Protein AF-Q4REE7-F1 (afdb_monomer)

Radius of gyration: 19.81 Å; Cα contacts (8 Å, |Δi|>4): 237; chains: 1; bounding box: 50×49×65 Å

Solvent-accessible surface area (backbone atoms only — not comparable to full-atom values): 9138 Å² total; per-residue (Å²): 137,84,87,79,82,81,83,80,82,79,77,78,75,74,74,82,71,79,65,54,83,71,78,71,69,65,50,67,45,72,33,59,91,53,79,33,95,52,52,47,31,35,22,48,42,72,20,31,43,52,92,94,43,38,41,49,48,68,60,32,50,50,47,40,51,75,72,53,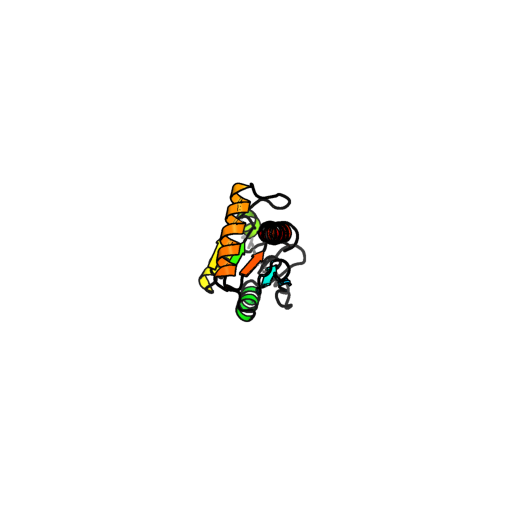51,37,35,39,37,37,31,54,40,72,68,52,29,48,69,30,65,33,70,57,50,71,57,55,39,46,77,71,67,33,47,76,46,80,61,54,46,64,88,97,56,78,65,55,70,69,58,45,50,52,53,45,50,56,50,48,53,39,45,78,68,74,40,42,35,33,35,25,24,66,75,33,55,64,64,35,41,51,54,54,50,49,45,50,56,62,48,66,71,113

Secondary structure (DSSP, 8-state):
----------------PPPP-S----EEEE-GGGT---EEEEEPPTT-EETTEE--HHHHHHHHHHTT--EEEE---HHHHHHTT-TTHHHHHHHTT-EEEE----TTS---HHHHHHHHHHHHHHHHTT--EEEE-SSSSSHHHHHHHHHHHHHTT-

Organism: Tetraodon nigroviridis (NCBI:txid99883)

Sequence (158 aa):
SAMRTSEFDSSSEEEVEEEQLTPLHVSWVPLSVVECSQFLGICGLPGCRYKDIRRSLDRDMEELQNQGVQEVFVFCTRAELHWYRVPSLLDAYRQRGFSVHHMPFPDGDVPELEQCSQILEELQASLENNRRTLIHCYGGLGRSGLIAACLISASLRR

Nearest PDB structures (foldseek):
  1fpz-assembly3_C  TM=9.913E-01  e=2.130E-20  Homo sapiens
  5z5a-assembly3_C  TM=9.300E-01  e=2.454E-07  Thermococcus kodakarensis KOD1
  6g85-assembly1_B  TM=7.821E-01  e=1.715E-06  Saccharomyces cerevisiae S288C
  6g85-assembly1_A  TM=7.921E-01  e=5.508E-06  Saccharomyces cerevisiae S288C
  6g84-assembly1_A-2  TM=7.901E-01  e=5.162E-06  Saccharomyces cerevisiae S288C

pLDDT: mean 90.01, std 15.81, range [39.34, 98.75]

Mean predicted aligned error: 7.2 Å

Foldseek 3Di:
DDDDDDPPPPPPPPPPPDADPDAWDWDWAQLVLLVARGTETFGADACFDDDPHGHHNVRNLVSCVVVVAAEEEEAEDCVVCVVRVNNCNQVVCVVSRHHYHYLYDDPPDADDPVSLVVLLVVVVVCRVVVGHYYYYYHGRPPHVVVSVVVNSVVSVVD

InterPro domains:
  IPR000387 Tyrosine-specific protein phosphatases domain [PS50056] (117-158)
  IPR008425 Cyclin-dependent kinase inhibitor 3 [PIRSF037322] (1-152)
  IPR016130 Protein-tyrosine phosphatase, active site [PS00383] (135-145)
  IPR022778 CDKN3 domain [PF05706] (2-152)
  IPR029021 Protein-tyrosine phosphatase-like [G3DSA:3.90.190.10] (21-157)
  IPR029021 Protein-tyrosine phosphatase-like [SSF52799] (23-152)
  IPR050561 Protein Tyrosine Phosphatase [PTHR23339] (23-152)

Structure (mmCIF, N/CA/C/O backbone):
data_AF-Q4REE7-F1
#
_entry.id   AF-Q4REE7-F1
#
loop_
_atom_site.group_PDB
_atom_site.id
_atom_site.type_symbol
_atom_site.label_atom_id
_atom_site.label_alt_id
_atom_site.label_comp_id
_atom_site.label_asym_id
_atom_site.label_entity_id
_atom_site.label_seq_id
_atom_site.pdbx_PDB_ins_code
_atom_site.Cartn_x
_atom_site.Cartn_y
_atom_site.Cartn_z
_atom_site.occupancy
_atom_site.B_iso_or_equiv
_atom_site.auth_seq_id
_atom_site.auth_comp_id
_atom_site.auth_asym_id
_atom_site.auth_atom_id
_atom_site.pdbx_PDB_model_num
ATOM 1 N N . SER A 1 1 ? 37.149 -31.059 -47.716 1.00 44.09 1 SER A N 1
ATOM 2 C CA . SER A 1 1 ? 36.416 -30.015 -46.981 1.00 44.09 1 SER A CA 1
ATOM 3 C C . SER A 1 1 ? 35.966 -30.564 -45.649 1.00 44.09 1 SER A C 1
ATOM 5 O O . SER A 1 1 ? 35.123 -31.447 -45.634 1.00 44.09 1 SER A O 1
ATOM 7 N N . ALA A 1 2 ? 36.585 -30.124 -44.555 1.00 39.34 2 ALA A N 1
ATOM 8 C CA . ALA A 1 2 ? 36.225 -30.558 -43.210 1.00 39.34 2 ALA A CA 1
ATOM 9 C C . ALA A 1 2 ? 35.162 -29.608 -42.640 1.00 39.34 2 ALA A C 1
ATOM 11 O O . ALA A 1 2 ? 35.417 -28.412 -42.506 1.00 39.34 2 ALA A O 1
ATOM 12 N N . MET A 1 3 ? 33.974 -30.140 -42.341 1.00 44.28 3 MET A N 1
ATOM 13 C CA . MET A 1 3 ? 32.959 -29.465 -41.530 1.00 44.28 3 MET A CA 1
ATOM 14 C C . MET A 1 3 ? 33.493 -29.347 -40.100 1.00 44.28 3 MET A C 1
ATOM 16 O O . MET A 1 3 ? 33.785 -30.355 -39.463 1.00 44.28 3 MET A O 1
ATOM 20 N N . ARG A 1 4 ? 33.626 -28.116 -39.600 1.00 43.53 4 ARG A N 1
ATOM 21 C CA . ARG A 1 4 ? 33.722 -27.834 -38.166 1.00 43.53 4 ARG A CA 1
ATOM 22 C C . ARG A 1 4 ? 32.333 -27.423 -37.701 1.00 43.53 4 ARG A C 1
ATOM 24 O O . ARG A 1 4 ? 31.907 -26.301 -37.947 1.00 43.53 4 ARG A O 1
ATOM 31 N N . THR A 1 5 ? 31.624 -28.350 -37.077 1.00 43.75 5 THR A N 1
ATOM 32 C CA . THR A 1 5 ? 30.458 -28.052 -36.249 1.00 43.75 5 THR A CA 1
ATOM 33 C C . THR A 1 5 ? 30.971 -27.422 -34.959 1.00 43.75 5 THR A C 1
ATOM 35 O O . THR A 1 5 ? 31.605 -28.090 -34.148 1.00 43.75 5 THR A O 1
ATOM 38 N N . SER A 1 6 ? 30.786 -26.112 -34.810 1.00 43.94 6 SER A N 1
ATOM 39 C CA . SER A 1 6 ? 30.980 -25.420 -33.538 1.00 43.94 6 SER A CA 1
ATOM 40 C C . SER A 1 6 ? 29.773 -25.717 -32.653 1.00 43.94 6 SER A C 1
ATOM 42 O O . SER A 1 6 ? 28.692 -25.175 -32.883 1.00 43.94 6 SER A O 1
ATOM 44 N N . GLU A 1 7 ? 29.948 -26.608 -31.684 1.00 45.84 7 GLU A N 1
ATOM 45 C CA . GLU A 1 7 ? 28.987 -26.811 -30.605 1.00 45.84 7 GLU A CA 1
ATOM 46 C C . GLU A 1 7 ? 29.006 -25.566 -29.711 1.00 45.84 7 GLU A C 1
ATOM 48 O O . GLU A 1 7 ? 30.002 -25.242 -29.066 1.00 45.84 7 GLU A O 1
ATOM 53 N N . PHE A 1 8 ? 27.914 -24.810 -29.775 1.00 46.88 8 PHE A N 1
ATOM 54 C CA . PHE A 1 8 ? 27.617 -23.688 -28.900 1.00 46.88 8 PHE A CA 1
ATOM 55 C C . PHE A 1 8 ? 26.963 -24.264 -27.643 1.00 46.88 8 PHE A C 1
ATOM 57 O O . PHE A 1 8 ? 25.755 -24.495 -27.618 1.00 46.88 8 PHE A O 1
ATOM 64 N N . ASP A 1 9 ? 27.778 -24.564 -26.635 1.00 43.88 9 ASP A N 1
ATOM 65 C CA . ASP A 1 9 ? 27.303 -24.961 -25.312 1.00 43.88 9 ASP A CA 1
ATOM 66 C C . ASP A 1 9 ? 26.913 -23.701 -24.532 1.00 43.88 9 ASP A C 1
ATOM 68 O O . ASP A 1 9 ? 27.732 -23.044 -23.893 1.00 43.88 9 ASP A O 1
ATOM 72 N N . SER A 1 10 ? 25.650 -23.305 -24.677 1.00 50.09 10 SER A N 1
ATOM 73 C CA . SER A 1 10 ? 25.034 -22.261 -23.863 1.00 50.09 10 SER A CA 1
ATOM 74 C C . SER A 1 10 ? 24.415 -22.894 -22.625 1.00 50.09 10 SER A C 1
ATOM 76 O O . SER A 1 10 ? 23.195 -22.883 -22.459 1.00 50.09 10 SER A O 1
ATOM 78 N N . SER A 1 11 ? 25.261 -23.441 -21.756 1.00 52.06 11 SER A N 1
ATOM 79 C CA . SER A 1 11 ? 24.898 -23.717 -20.372 1.00 52.06 11 SER A CA 1
ATOM 80 C C . SER A 1 11 ? 24.678 -22.376 -19.672 1.00 52.06 11 SER A C 1
ATOM 82 O O . SER A 1 11 ? 25.616 -21.741 -19.193 1.00 52.06 11 SER A O 1
ATOM 84 N N . SER A 1 12 ? 23.433 -21.897 -19.672 1.00 53.50 12 SER A N 1
ATOM 85 C CA . SER A 1 12 ? 22.992 -20.859 -18.748 1.00 53.50 12 SER A CA 1
ATOM 86 C C . SER A 1 12 ? 23.018 -21.465 -17.350 1.00 53.50 12 SER A C 1
ATOM 88 O O . SER A 1 12 ? 22.037 -22.059 -16.902 1.00 53.50 12 SER A O 1
ATOM 90 N N . GLU A 1 13 ? 24.170 -21.371 -16.696 1.00 51.88 13 GLU A N 1
ATOM 91 C CA . GLU A 1 13 ? 24.271 -21.539 -15.257 1.00 51.88 13 GLU A CA 1
ATOM 92 C C . GLU A 1 13 ? 23.376 -20.455 -14.648 1.00 51.88 13 GLU A C 1
ATOM 94 O O . GLU A 1 13 ? 23.725 -19.275 -14.612 1.00 51.88 13 GLU A O 1
ATOM 99 N N . GLU A 1 14 ? 22.157 -20.830 -14.258 1.00 52.41 14 GLU A N 1
ATOM 100 C CA . GLU A 1 14 ? 21.396 -20.045 -13.299 1.00 52.41 14 GLU A CA 1
ATOM 101 C C . GLU A 1 14 ? 22.234 -20.061 -12.022 1.00 52.41 14 GLU A C 1
ATOM 103 O O . GLU A 1 14 ? 22.201 -21.025 -11.257 1.00 52.41 14 GLU A O 1
ATOM 108 N N . GLU A 1 15 ? 23.071 -19.036 -11.841 1.00 48.94 15 GLU A N 1
ATOM 109 C CA . GLU A 1 15 ? 23.705 -18.770 -10.559 1.00 48.94 15 GLU A CA 1
ATOM 110 C C . GLU A 1 15 ? 22.581 -18.782 -9.524 1.00 48.94 15 GLU A C 1
ATOM 112 O O . GLU A 1 15 ? 21.680 -17.938 -9.546 1.00 48.94 15 GLU A O 1
ATOM 117 N N . VAL A 1 16 ? 22.587 -19.797 -8.659 1.00 56.09 16 VAL A N 1
ATOM 118 C CA . VAL A 1 16 ? 21.666 -19.897 -7.531 1.00 56.09 16 VAL A CA 1
ATOM 119 C C . VAL A 1 16 ? 22.103 -18.817 -6.546 1.00 56.09 16 VAL A C 1
ATOM 121 O O . VAL A 1 16 ? 22.836 -19.076 -5.596 1.00 56.09 16 VAL A O 1
ATOM 124 N N . GLU A 1 17 ? 21.737 -17.571 -6.839 1.00 60.94 17 GLU A N 1
ATOM 125 C CA . GLU A 1 17 ? 21.990 -16.430 -5.972 1.00 60.94 17 GLU A CA 1
ATOM 126 C C . GLU A 1 17 ? 21.285 -16.701 -4.635 1.00 60.94 17 GLU A C 1
ATOM 128 O O . GLU A 1 17 ? 20.071 -16.929 -4.597 1.00 60.94 17 GLU A O 1
ATOM 133 N N . GLU A 1 18 ? 22.046 -16.708 -3.537 1.00 71.25 18 GLU A N 1
ATOM 134 C CA . GLU A 1 18 ? 21.527 -17.031 -2.206 1.00 71.25 18 GLU A CA 1
ATOM 135 C C . GLU A 1 18 ? 20.375 -16.091 -1.819 1.00 71.25 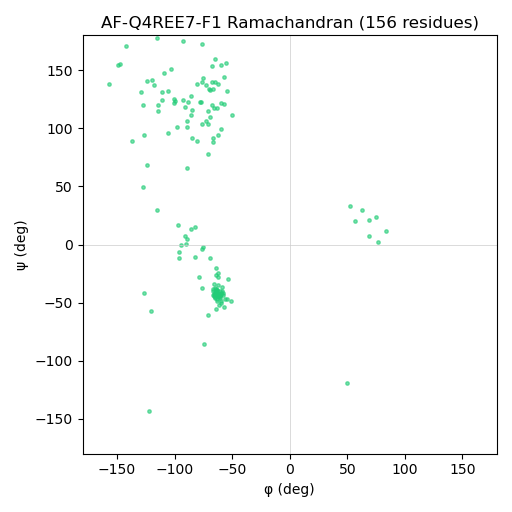18 GLU A C 1
ATOM 137 O O . GLU A 1 18 ? 20.520 -14.867 -1.750 1.00 71.25 18 GLU A O 1
ATOM 142 N N . GLU A 1 19 ? 19.200 -16.668 -1.559 1.00 78.00 19 GLU A N 1
ATOM 143 C CA . GLU A 1 19 ? 18.037 -15.906 -1.119 1.00 78.00 19 GLU A CA 1
ATOM 144 C C . GLU A 1 19 ? 18.198 -15.438 0.327 1.00 78.00 19 GLU A C 1
ATOM 146 O O . GLU A 1 19 ? 18.558 -16.198 1.230 1.00 78.00 19 GLU A O 1
ATOM 151 N N . GLN A 1 20 ? 17.815 -14.191 0.579 1.00 83.31 20 GLN A N 1
ATOM 152 C CA . GLN A 1 20 ? 17.746 -13.647 1.920 1.00 83.31 20 GLN A CA 1
ATOM 153 C C . GLN A 1 20 ? 16.657 -14.375 2.724 1.00 83.31 20 GLN A C 1
ATOM 155 O O . GLN A 1 20 ? 15.468 -14.314 2.411 1.00 83.31 20 GLN A O 1
ATOM 160 N N . LEU A 1 21 ? 17.073 -15.044 3.802 1.00 83.94 21 LEU A N 1
ATOM 161 C CA . LEU A 1 21 ? 16.186 -15.838 4.662 1.00 83.94 21 LEU A CA 1
ATOM 162 C C . LEU A 1 21 ? 15.425 -14.999 5.701 1.00 83.94 21 LEU A C 1
ATOM 164 O O . LEU A 1 21 ? 14.531 -15.510 6.370 1.00 83.94 21 LEU A O 1
ATOM 168 N N . THR A 1 22 ? 15.789 -13.728 5.881 1.00 89.12 22 THR A N 1
ATOM 169 C CA . THR A 1 22 ? 15.165 -12.878 6.903 1.00 89.12 22 THR A CA 1
ATOM 170 C C . THR A 1 22 ? 13.708 -12.555 6.535 1.00 89.12 22 THR A C 1
ATOM 172 O O . THR A 1 22 ? 13.478 -12.091 5.407 1.00 89.12 22 THR A O 1
ATOM 175 N N . PRO A 1 23 ? 12.751 -12.692 7.473 1.00 91.88 23 PRO A N 1
ATOM 176 C CA . PRO A 1 23 ? 11.346 -12.354 7.243 1.00 91.88 23 PRO A CA 1
ATOM 177 C C . PRO A 1 23 ? 11.136 -10.917 6.758 1.00 91.88 23 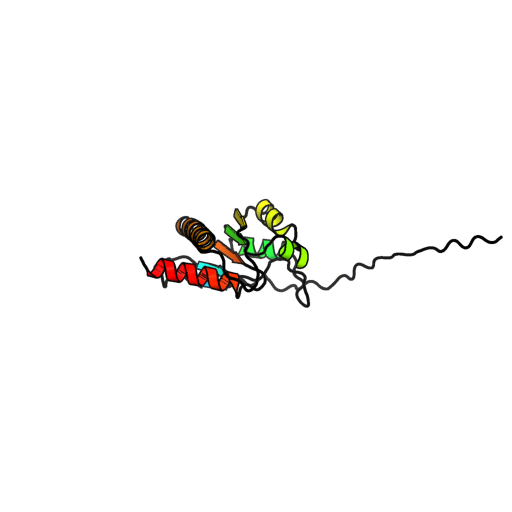PRO A C 1
ATOM 179 O O . PRO A 1 23 ? 11.977 -10.037 6.976 1.00 91.88 23 PRO A O 1
ATOM 182 N N . LEU A 1 24 ? 10.013 -10.672 6.082 1.00 94.75 24 LEU A N 1
ATOM 183 C CA . LEU A 1 24 ? 9.646 -9.331 5.640 1.00 94.75 24 LEU A CA 1
ATOM 184 C C . LEU A 1 24 ? 9.255 -8.486 6.852 1.00 94.75 24 LEU A C 1
ATOM 186 O O . LEU A 1 24 ? 8.248 -8.736 7.511 1.00 94.75 24 LEU A O 1
ATOM 190 N N . HIS A 1 25 ? 10.043 -7.451 7.128 1.00 95.94 25 HIS A N 1
ATOM 191 C CA . HIS A 1 25 ? 9.725 -6.522 8.200 1.00 95.94 25 HIS A CA 1
ATOM 192 C C . HIS A 1 25 ? 8.627 -5.543 7.763 1.00 95.94 25 HIS A C 1
ATOM 194 O O . HIS A 1 25 ? 8.800 -4.790 6.799 1.00 95.94 25 HIS A O 1
ATOM 200 N N . VAL A 1 26 ? 7.530 -5.512 8.521 1.00 98.25 26 VAL A N 1
ATOM 201 C CA . VAL A 1 26 ? 6.451 -4.529 8.378 1.00 98.25 26 VAL A CA 1
ATOM 202 C C . VAL A 1 26 ? 6.464 -3.604 9.589 1.00 98.25 26 VAL A C 1
ATOM 204 O O . VAL A 1 26 ? 6.351 -4.043 10.732 1.00 98.25 26 VAL A O 1
ATOM 207 N N . SER A 1 27 ? 6.568 -2.305 9.334 1.00 98.25 27 SER A N 1
ATOM 208 C CA . SER A 1 27 ? 6.436 -1.270 10.354 1.00 98.25 27 SER A CA 1
ATOM 209 C C . SER A 1 27 ? 4.960 -0.928 10.538 1.00 98.25 27 SER A C 1
ATOM 211 O O . SER A 1 27 ? 4.342 -0.348 9.647 1.00 98.25 27 SER A O 1
ATOM 213 N N . TRP A 1 28 ? 4.391 -1.283 11.688 1.00 98.00 28 TRP A N 1
ATOM 214 C CA . TRP A 1 28 ? 2.996 -0.996 12.028 1.00 98.00 28 TRP A CA 1
ATOM 215 C C . TRP A 1 28 ? 2.881 0.361 12.726 1.00 98.00 28 TRP A C 1
ATOM 217 O O . TRP A 1 28 ? 3.251 0.503 13.890 1.00 98.00 28 TRP A O 1
ATOM 227 N N . VAL A 1 29 ? 2.372 1.363 12.011 1.00 96.81 29 VAL A N 1
ATOM 228 C CA . VAL A 1 29 ? 2.194 2.728 12.518 1.00 96.81 29 VAL A CA 1
ATOM 229 C C . VAL A 1 29 ? 0.861 2.819 13.270 1.00 96.81 29 VAL A C 1
ATOM 231 O O . VAL A 1 29 ? -0.182 2.646 12.635 1.00 96.81 29 VAL A O 1
ATOM 234 N N . PRO A 1 30 ? 0.851 3.081 14.593 1.00 96.31 30 PRO A N 1
ATOM 235 C CA . PRO A 1 30 ? -0.390 3.280 15.335 1.00 96.31 30 PRO A CA 1
ATOM 236 C C . PRO A 1 30 ? -1.087 4.561 14.877 1.00 96.31 30 PRO A C 1
ATOM 238 O O . PRO A 1 30 ? -0.465 5.621 14.803 1.00 96.31 30 PRO A O 1
ATOM 241 N N . LEU A 1 31 ? -2.393 4.483 14.632 1.00 94.94 31 LEU A N 1
ATOM 242 C CA . LEU A 1 31 ? -3.212 5.631 14.236 1.00 94.94 31 LEU A CA 1
ATOM 243 C C . LEU A 1 31 ? -3.949 6.270 15.427 1.00 94.94 31 LEU A C 1
ATOM 245 O O . LEU A 1 31 ? -4.866 7.067 15.248 1.00 94.94 31 LEU A O 1
ATOM 249 N N . SER A 1 32 ? -3.520 5.978 16.658 1.00 92.06 32 SER A N 1
ATOM 250 C CA . SER A 1 32 ? -4.139 6.511 17.879 1.00 92.06 32 SER A CA 1
ATOM 251 C C . SER A 1 32 ? -4.053 8.036 17.991 1.00 92.06 32 SER A C 1
ATOM 253 O O . SER A 1 32 ? -4.902 8.646 18.631 1.00 92.06 32 SER A O 1
ATOM 255 N N . VAL A 1 33 ? -3.068 8.660 17.334 1.00 89.88 33 VAL A N 1
ATOM 256 C CA . VAL A 1 33 ? -2.931 10.126 17.244 1.00 89.88 33 VAL A CA 1
ATOM 257 C C . VAL A 1 33 ? -4.095 10.791 16.498 1.00 89.88 33 VAL A C 1
ATOM 259 O O . VAL A 1 33 ? -4.330 11.980 16.678 1.00 89.88 33 VAL A O 1
ATOM 262 N N . VAL A 1 34 ? -4.832 10.026 15.689 1.00 89.69 34 VAL A N 1
ATOM 263 C CA . VAL A 1 34 ? -6.035 10.461 14.962 1.00 89.69 34 VAL A CA 1
ATOM 264 C C . VAL A 1 34 ? -7.280 9.713 15.438 1.00 89.69 34 VAL A C 1
ATOM 266 O O . VAL A 1 34 ? -8.187 9.448 14.658 1.00 89.69 34 VAL A O 1
ATOM 269 N N . GLU A 1 35 ? -7.290 9.308 16.712 1.00 88.94 35 GLU A N 1
ATOM 270 C CA . GLU A 1 35 ? -8.409 8.613 17.369 1.00 88.94 35 GLU A CA 1
ATOM 271 C C . GLU A 1 35 ? -8.846 7.306 16.675 1.00 88.94 35 GLU A C 1
ATOM 273 O O . GLU A 1 35 ? -9.930 6.778 16.920 1.00 88.94 35 GLU A O 1
ATOM 278 N N . CYS A 1 36 ? -7.973 6.722 15.850 1.00 88.62 36 CYS A N 1
ATOM 279 C CA . CYS A 1 36 ? -8.196 5.437 15.206 1.00 88.62 36 CYS A CA 1
ATOM 280 C C . CYS A 1 36 ? -7.440 4.338 15.966 1.00 88.62 36 CYS A C 1
ATOM 282 O O . CYS A 1 36 ? -6.228 4.411 16.169 1.00 88.62 36 CYS A O 1
ATOM 284 N N . SER A 1 37 ? -8.144 3.284 16.381 1.00 92.12 37 SER A N 1
ATOM 285 C CA . SER A 1 37 ? -7.574 2.157 17.140 1.00 92.12 37 SER A CA 1
ATOM 286 C C . SER A 1 37 ? -6.739 1.189 16.291 1.00 92.12 37 SER A C 1
ATOM 288 O O . SER A 1 37 ? -6.176 0.228 16.817 1.00 92.12 37 SER A O 1
ATOM 290 N N . GLN A 1 38 ? -6.654 1.429 14.983 1.00 95.25 38 GLN A N 1
ATOM 291 C CA . GLN A 1 38 ? -5.952 0.570 14.041 1.00 95.25 38 GLN A CA 1
ATOM 292 C C . GLN A 1 38 ? -4.506 0.986 13.801 1.00 95.25 38 GLN A C 1
ATOM 294 O O . GLN A 1 38 ? -4.010 2.006 14.283 1.00 95.25 38 GLN A O 1
ATOM 299 N N . PHE A 1 39 ? -3.834 0.148 13.019 1.00 97.44 39 PHE A N 1
ATOM 300 C CA . PHE A 1 39 ? -2.460 0.324 12.599 1.00 97.44 39 PHE A CA 1
ATOM 301 C C . PHE A 1 39 ? -2.392 0.294 11.077 1.00 97.44 39 PHE A C 1
ATOM 303 O O . PHE A 1 39 ? -3.047 -0.534 10.441 1.00 97.44 39 PHE A O 1
ATOM 310 N N . LEU A 1 40 ? -1.551 1.153 10.511 1.00 98.25 40 LEU A N 1
ATOM 311 C CA . LEU A 1 40 ? -1.200 1.121 9.097 1.00 98.25 40 LEU A CA 1
ATOM 312 C C . LEU A 1 40 ? 0.158 0.440 8.928 1.00 98.25 40 LEU A C 1
ATOM 314 O O . LEU A 1 40 ? 1.148 0.881 9.511 1.00 98.25 40 LEU A O 1
ATOM 318 N N . GLY A 1 41 ? 0.216 -0.635 8.148 1.00 98.50 41 GLY A N 1
ATOM 319 C CA . GLY A 1 41 ? 1.469 -1.317 7.844 1.00 98.50 41 GLY A CA 1
ATOM 320 C C . GLY A 1 41 ? 2.240 -0.606 6.734 1.00 98.50 41 GLY A C 1
ATOM 321 O O . GLY A 1 41 ? 1.654 -0.227 5.722 1.00 98.50 41 GLY A O 1
ATOM 322 N N . ILE A 1 42 ? 3.558 -0.484 6.883 1.00 98.62 42 ILE A N 1
ATOM 323 C CA . ILE A 1 42 ? 4.471 -0.004 5.838 1.00 98.62 42 ILE A CA 1
ATOM 324 C C . ILE A 1 42 ? 5.626 -0.994 5.683 1.00 98.62 42 ILE A C 1
ATOM 326 O O . ILE A 1 42 ? 6.258 -1.368 6.672 1.00 98.62 42 ILE A O 1
ATOM 330 N N . CYS A 1 43 ? 5.939 -1.394 4.452 1.00 98.19 43 CYS A N 1
ATOM 331 C CA . CYS A 1 43 ? 7.101 -2.238 4.165 1.00 98.19 43 CYS A CA 1
ATOM 332 C C . CYS A 1 43 ? 7.806 -1.849 2.856 1.00 98.19 43 CYS A C 1
ATOM 334 O O . CYS A 1 43 ? 7.318 -1.024 2.077 1.00 98.19 43 CYS A O 1
ATOM 336 N N . GLY A 1 44 ? 8.980 -2.446 2.629 1.00 97.25 44 GLY A N 1
ATOM 337 C CA . GLY A 1 44 ? 9.638 -2.451 1.319 1.00 97.25 44 GLY A CA 1
ATOM 338 C C . GLY A 1 44 ? 8.978 -3.440 0.353 1.00 97.25 44 GLY A C 1
ATOM 339 O O . GLY A 1 44 ? 8.105 -4.208 0.749 1.00 97.25 44 GLY A O 1
ATOM 340 N N . LEU A 1 45 ? 9.400 -3.424 -0.911 1.00 97.88 45 LEU A N 1
ATOM 341 C CA . LEU A 1 45 ? 8.819 -4.228 -1.987 1.00 97.88 45 LEU A CA 1
ATOM 342 C C . LEU A 1 45 ? 8.974 -5.744 -1.751 1.00 97.88 45 LEU A C 1
ATOM 344 O O . LEU A 1 45 ? 10.107 -6.242 -1.769 1.00 97.88 45 LEU A O 1
ATOM 348 N N . PRO A 1 46 ? 7.865 -6.495 -1.608 1.00 97.81 46 PRO A N 1
ATOM 349 C CA . PRO A 1 46 ? 7.917 -7.946 -1.444 1.00 97.81 46 PRO A CA 1
ATOM 350 C C . PRO A 1 46 ? 8.469 -8.662 -2.675 1.00 97.81 46 PRO A C 1
ATOM 352 O O . PRO A 1 46 ? 8.174 -8.287 -3.811 1.00 97.81 46 PRO A O 1
ATOM 355 N N . GLY A 1 47 ? 9.290 -9.687 -2.447 1.00 96.50 47 GLY A N 1
ATOM 356 C CA . GLY A 1 47 ? 9.939 -10.483 -3.490 1.00 96.50 47 GLY A CA 1
ATOM 357 C C . GLY A 1 47 ? 11.009 -9.745 -4.298 1.00 96.50 47 GLY A C 1
ATOM 358 O O . GLY A 1 47 ? 11.489 -10.286 -5.291 1.00 96.50 47 GLY A O 1
ATOM 359 N N . CYS A 1 48 ? 11.376 -8.518 -3.910 1.00 95.81 48 CYS A N 1
ATOM 360 C CA . CYS A 1 48 ? 12.333 -7.696 -4.645 1.00 95.81 48 CYS A CA 1
ATOM 361 C C . CYS A 1 48 ? 13.664 -8.428 -4.883 1.00 95.81 48 CYS A C 1
ATOM 363 O O . CYS A 1 48 ? 14.271 -8.966 -3.949 1.00 95.81 48 CYS A O 1
ATOM 365 N N . ARG A 1 49 ? 14.146 -8.387 -6.132 1.00 93.69 49 ARG A N 1
ATOM 366 C CA . ARG A 1 49 ? 15.498 -8.821 -6.508 1.00 93.69 49 ARG A CA 1
ATOM 367 C C . ARG A 1 49 ? 16.211 -7.705 -7.263 1.00 93.69 49 ARG A C 1
ATOM 369 O O . ARG A 1 49 ? 16.043 -7.553 -8.472 1.00 93.69 49 ARG A O 1
ATOM 376 N N . TYR A 1 50 ? 16.980 -6.896 -6.538 1.00 91.75 50 TYR A N 1
ATOM 377 C CA . TYR A 1 50 ? 17.720 -5.763 -7.095 1.00 91.75 50 TYR A CA 1
ATOM 378 C C . TYR A 1 50 ? 18.915 -5.375 -6.215 1.00 91.75 50 TYR A C 1
ATOM 380 O O . TYR A 1 50 ? 18.791 -5.324 -4.993 1.00 91.75 50 TYR A O 1
ATOM 388 N N . LYS A 1 51 ? 20.070 -5.069 -6.830 1.00 89.88 51 LYS A N 1
ATOM 389 C CA . LYS A 1 51 ? 21.354 -4.816 -6.134 1.00 89.88 51 LYS A CA 1
ATOM 390 C C . LYS A 1 51 ? 21.668 -5.927 -5.123 1.00 89.88 51 LYS A C 1
ATOM 392 O O . LYS A 1 51 ? 21.724 -7.076 -5.543 1.00 89.88 51 LYS A O 1
ATOM 397 N N . ASP A 1 52 ? 21.791 -5.610 -3.838 1.00 88.94 52 ASP A N 1
ATOM 398 C CA . ASP A 1 52 ? 22.103 -6.563 -2.762 1.00 88.94 52 ASP A CA 1
ATOM 399 C C . ASP A 1 52 ? 20.846 -7.185 -2.124 1.00 88.94 52 ASP A C 1
ATOM 401 O O . ASP A 1 52 ? 20.940 -7.976 -1.191 1.00 88.94 52 ASP A O 1
ATOM 405 N N . ILE A 1 53 ? 19.648 -6.827 -2.603 1.00 90.06 53 ILE A N 1
ATOM 406 C CA . ILE A 1 53 ? 18.380 -7.367 -2.105 1.00 90.06 53 ILE A CA 1
ATOM 407 C C . ILE A 1 53 ? 17.991 -8.572 -2.961 1.00 90.06 53 ILE A C 1
ATOM 409 O O . ILE A 1 53 ? 17.870 -8.460 -4.187 1.00 90.06 53 ILE A O 1
ATOM 413 N N . ARG A 1 54 ? 17.768 -9.719 -2.313 1.00 93.00 54 ARG A N 1
ATOM 414 C CA . ARG A 1 54 ? 17.290 -10.962 -2.936 1.00 93.00 54 ARG A CA 1
ATOM 415 C C . ARG A 1 54 ? 16.232 -11.621 -2.065 1.00 93.00 54 ARG A C 1
ATOM 417 O O . ARG A 1 54 ? 16.553 -12.431 -1.205 1.00 93.00 54 ARG A O 1
ATOM 424 N N . ARG A 1 55 ? 14.963 -11.260 -2.261 1.00 94.62 55 ARG A N 1
ATOM 425 C CA . ARG A 1 55 ? 13.843 -11.818 -1.491 1.00 94.62 55 ARG A CA 1
ATOM 426 C C . ARG A 1 55 ? 13.065 -12.857 -2.291 1.00 94.62 55 ARG A C 1
ATOM 428 O O . ARG A 1 55 ? 12.961 -12.776 -3.515 1.00 94.62 55 ARG A O 1
ATOM 435 N N . SER A 1 56 ? 12.475 -13.810 -1.577 1.00 95.06 56 SER A N 1
ATOM 436 C CA . SER A 1 56 ? 11.504 -14.741 -2.145 1.00 95.06 56 SER A CA 1
ATOM 437 C C . SER A 1 56 ? 10.108 -14.140 -2.045 1.00 95.06 56 SER A C 1
ATOM 439 O O . SER A 1 56 ? 9.648 -13.807 -0.953 1.00 95.06 56 SER A O 1
ATOM 441 N N . LEU A 1 57 ? 9.432 -14.011 -3.189 1.00 95.31 57 LEU A N 1
ATOM 442 C CA . LEU A 1 57 ? 8.062 -13.507 -3.238 1.00 95.31 57 LEU A CA 1
ATOM 443 C C . LEU A 1 57 ? 7.120 -14.385 -2.413 1.00 95.31 57 LEU A C 1
ATOM 445 O O . LEU A 1 57 ? 6.284 -13.865 -1.685 1.00 95.31 57 LEU A O 1
ATOM 449 N N . ASP A 1 58 ? 7.277 -15.705 -2.495 1.00 95.50 58 ASP A N 1
ATOM 450 C CA . ASP A 1 58 ? 6.391 -16.641 -1.809 1.00 95.50 58 ASP A CA 1
ATOM 451 C C . ASP A 1 58 ? 6.530 -16.546 -0.289 1.00 95.50 58 ASP A C 1
ATOM 453 O O . ASP A 1 58 ? 5.521 -16.443 0.405 1.00 95.50 58 ASP A O 1
ATOM 457 N N . ARG A 1 59 ? 7.763 -16.465 0.225 1.00 95.94 59 ARG A N 1
ATOM 458 C CA . ARG A 1 59 ? 8.008 -16.304 1.667 1.00 95.94 59 ARG A CA 1
ATOM 459 C C . ARG A 1 59 ? 7.528 -14.963 2.197 1.00 95.94 59 ARG A C 1
ATOM 461 O O . ARG A 1 59 ? 6.970 -14.896 3.286 1.00 95.94 59 ARG A O 1
ATOM 468 N N . ASP A 1 60 ? 7.739 -13.894 1.432 1.00 97.50 60 ASP A N 1
ATOM 469 C CA . ASP A 1 60 ? 7.245 -12.576 1.820 1.00 97.50 60 ASP A CA 1
ATOM 470 C C . ASP A 1 60 ? 5.716 -12.564 1.880 1.00 97.50 60 ASP A C 1
ATOM 472 O O . ASP A 1 60 ? 5.139 -11.991 2.797 1.00 97.50 60 ASP A O 1
ATOM 476 N N . MET A 1 61 ? 5.049 -13.237 0.943 1.00 97.44 61 MET A N 1
ATOM 477 C CA . MET A 1 61 ? 3.595 -13.363 0.949 1.00 97.44 61 MET A CA 1
ATOM 478 C C . MET A 1 61 ? 3.084 -14.176 2.139 1.00 97.44 61 MET A C 1
ATOM 480 O O . MET A 1 61 ? 2.119 -13.759 2.776 1.00 97.44 61 MET A O 1
ATOM 484 N N . GLU A 1 62 ? 3.729 -15.303 2.452 1.00 97.00 62 GLU A N 1
ATOM 485 C CA . GLU A 1 62 ? 3.423 -16.101 3.645 1.00 97.00 62 GLU A CA 1
ATOM 486 C C . GLU A 1 62 ? 3.569 -15.264 4.919 1.00 97.00 62 GLU A C 1
ATOM 488 O O . GLU A 1 62 ? 2.694 -15.288 5.781 1.00 97.00 62 GLU A O 1
ATOM 493 N N . GLU A 1 63 ? 4.625 -14.458 5.017 1.00 97.69 63 GLU A N 1
ATOM 494 C CA . GLU A 1 63 ? 4.836 -13.562 6.152 1.00 97.69 63 GLU A CA 1
ATOM 495 C C . GLU A 1 63 ? 3.717 -12.514 6.272 1.00 97.69 63 GLU A C 1
ATOM 497 O O . GLU A 1 63 ? 3.180 -12.295 7.359 1.00 97.69 63 GLU A O 1
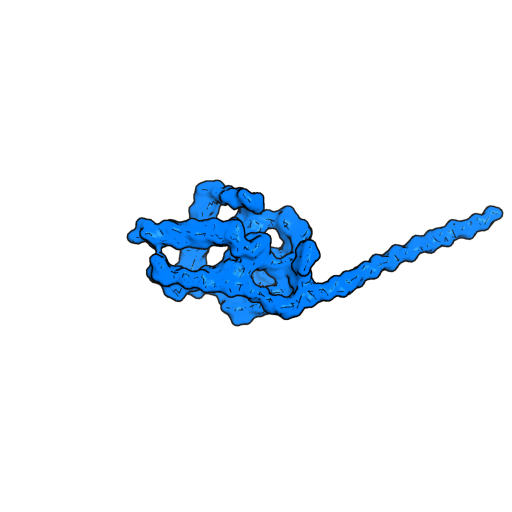ATOM 502 N N . LEU A 1 64 ? 3.287 -11.910 5.159 1.00 98.31 64 LEU A N 1
ATOM 503 C CA . LEU A 1 64 ? 2.157 -10.976 5.164 1.00 98.31 64 LEU A CA 1
ATOM 504 C C . LEU A 1 64 ? 0.841 -11.654 5.583 1.00 98.31 64 LEU A C 1
ATOM 506 O O . LEU A 1 64 ? 0.066 -11.065 6.342 1.00 98.31 64 LEU A O 1
ATOM 510 N N . GLN A 1 65 ? 0.600 -12.894 5.143 1.00 97.94 65 GLN A N 1
ATOM 511 C CA . GLN A 1 65 ? -0.558 -13.687 5.572 1.00 97.94 65 GLN A CA 1
ATOM 512 C C . GLN A 1 65 ? -0.489 -14.021 7.068 1.00 97.94 65 GLN A C 1
ATOM 514 O O . GLN A 1 65 ? -1.487 -13.862 7.771 1.00 97.94 65 GLN A O 1
ATOM 519 N N . ASN A 1 66 ? 0.684 -14.406 7.580 1.00 97.69 66 ASN A N 1
ATOM 520 C CA . ASN A 1 66 ? 0.908 -14.695 9.001 1.00 97.69 66 ASN A CA 1
ATOM 521 C C . ASN A 1 66 ? 0.680 -13.463 9.884 1.00 97.69 66 ASN A C 1
ATOM 523 O O . ASN A 1 66 ? 0.157 -13.573 10.993 1.00 97.69 66 ASN A O 1
ATOM 527 N N . GLN A 1 67 ? 1.013 -12.272 9.380 1.00 97.75 67 GLN A N 1
ATOM 528 C CA . GLN A 1 67 ? 0.700 -11.005 10.043 1.00 97.75 67 GLN A CA 1
ATOM 529 C C . GLN A 1 67 ? -0.775 -10.588 9.898 1.00 97.75 67 GLN A C 1
ATOM 531 O O . GLN A 1 67 ? -1.188 -9.583 10.482 1.00 97.75 67 GLN A O 1
ATOM 536 N N . GLY A 1 68 ? -1.583 -11.347 9.152 1.00 97.81 68 GLY A N 1
ATOM 537 C CA . GLY A 1 68 ? -3.014 -11.122 8.966 1.00 97.81 68 GLY A CA 1
ATOM 538 C C . GLY A 1 68 ? -3.344 -9.959 8.035 1.00 97.81 68 GLY A C 1
ATOM 539 O O . GLY A 1 68 ? -4.419 -9.374 8.175 1.00 97.81 68 GLY A O 1
ATOM 540 N N . VAL A 1 69 ? -2.428 -9.580 7.137 1.00 98.62 69 VAL A N 1
ATOM 541 C CA . VAL A 1 69 ? -2.662 -8.536 6.128 1.00 98.62 69 VAL A CA 1
ATOM 542 C C . VAL A 1 69 ? -3.796 -8.962 5.199 1.00 98.62 69 VAL A C 1
ATOM 544 O O . VAL A 1 69 ? -3.886 -10.117 4.795 1.00 98.62 69 VAL A O 1
ATOM 547 N N . GLN A 1 70 ? -4.672 -8.016 4.870 1.00 98.50 70 GLN A N 1
ATOM 548 C CA . GLN A 1 70 ? -5.861 -8.253 4.050 1.00 98.50 70 GLN A CA 1
ATOM 549 C C . GLN A 1 70 ? -5.935 -7.300 2.857 1.00 98.50 70 GLN A C 1
ATOM 551 O O . GLN A 1 70 ? -6.261 -7.732 1.755 1.00 98.50 70 GLN A O 1
ATOM 556 N N . GLU A 1 71 ? -5.604 -6.027 3.071 1.00 98.56 71 GLU A N 1
ATOM 557 C CA . GLU A 1 71 ? -5.610 -4.987 2.039 1.00 98.56 71 GLU A CA 1
ATOM 558 C C . GLU A 1 71 ? -4.169 -4.567 1.751 1.00 98.56 71 GLU A C 1
ATOM 560 O O . GLU A 1 71 ? -3.406 -4.298 2.684 1.00 98.56 71 GLU A O 1
ATOM 565 N N . VAL A 1 72 ? -3.793 -4.504 0.474 1.00 98.75 72 VAL A N 1
ATOM 566 C CA . VAL A 1 72 ? -2.452 -4.097 0.047 1.00 98.75 72 VAL A CA 1
ATOM 567 C C . VAL A 1 72 ? -2.540 -2.987 -0.990 1.00 98.75 72 VAL A C 1
ATOM 569 O O . VAL A 1 72 ? -3.072 -3.183 -2.083 1.00 98.75 72 VAL A O 1
ATOM 572 N N . PHE A 1 73 ? -1.955 -1.836 -0.667 1.00 98.75 73 PHE A N 1
ATOM 573 C CA . PHE A 1 73 ? -1.813 -0.709 -1.581 1.00 98.75 73 PHE A CA 1
ATOM 574 C C . PHE A 1 73 ? -0.409 -0.694 -2.175 1.00 98.75 73 PHE A C 1
ATOM 576 O O . PHE A 1 73 ? 0.592 -0.655 -1.453 1.00 98.75 73 PHE A O 1
ATOM 583 N N . VAL A 1 74 ? -0.345 -0.712 -3.504 1.00 98.75 74 VAL A N 1
ATOM 584 C CA . VAL A 1 74 ? 0.904 -0.791 -4.263 1.00 98.75 74 VAL A CA 1
ATOM 585 C C . VAL A 1 74 ? 1.097 0.498 -5.047 1.00 98.75 74 VAL A C 1
ATOM 587 O O . VAL A 1 74 ? 0.342 0.781 -5.977 1.00 98.75 74 VAL A O 1
ATOM 590 N N . PHE A 1 75 ? 2.139 1.257 -4.706 1.00 98.62 75 PHE A N 1
ATOM 591 C CA . PHE A 1 75 ? 2.448 2.534 -5.366 1.00 98.62 75 PHE A CA 1
ATOM 592 C C . PHE A 1 75 ? 3.490 2.413 -6.486 1.00 98.62 75 PHE A C 1
ATOM 594 O O . PHE A 1 75 ? 3.744 3.375 -7.209 1.00 98.62 75 PHE A O 1
ATOM 601 N N . CYS A 1 76 ? 4.095 1.234 -6.650 1.00 98.44 76 CYS A N 1
ATOM 602 C CA . CYS A 1 76 ? 5.016 0.957 -7.749 1.00 98.44 76 CYS A CA 1
ATOM 603 C C . CYS A 1 76 ? 4.276 0.872 -9.089 1.00 98.44 76 CYS A C 1
ATOM 605 O O . CYS A 1 76 ? 3.274 0.170 -9.230 1.00 98.44 76 CYS A O 1
ATOM 607 N N . THR A 1 77 ? 4.816 1.527 -10.109 1.00 98.31 77 THR A N 1
ATOM 608 C CA . THR A 1 77 ? 4.396 1.378 -11.504 1.00 98.31 77 THR A CA 1
ATOM 609 C C . THR A 1 77 ? 4.684 -0.034 -12.019 1.00 98.31 77 THR A C 1
ATOM 611 O O . THR A 1 77 ? 5.550 -0.746 -11.510 1.00 98.31 77 THR A O 1
ATOM 614 N N . ARG A 1 78 ? 4.000 -0.451 -13.094 1.00 98.12 78 ARG A N 1
ATOM 615 C CA . ARG A 1 78 ? 4.283 -1.751 -13.733 1.00 98.12 78 ARG A CA 1
ATOM 616 C C . ARG A 1 78 ? 5.734 -1.854 -14.215 1.00 98.12 78 ARG A C 1
ATOM 618 O O . ARG A 1 78 ? 6.330 -2.920 -14.105 1.00 98.12 78 ARG A O 1
ATOM 625 N N . ALA A 1 79 ? 6.301 -0.756 -14.717 1.00 97.75 79 ALA A N 1
ATOM 626 C CA . ALA A 1 79 ? 7.691 -0.709 -15.162 1.00 97.75 79 ALA A CA 1
ATOM 627 C C . ALA A 1 79 ? 8.660 -1.009 -14.007 1.00 97.75 79 ALA A C 1
ATOM 629 O O . ALA A 1 79 ? 9.565 -1.824 -14.166 1.00 97.75 79 ALA A O 1
ATOM 630 N N . GLU A 1 80 ? 8.419 -0.431 -12.828 1.00 97.81 80 GLU A N 1
ATOM 631 C CA . GLU A 1 80 ? 9.193 -0.729 -11.620 1.00 97.81 80 GLU A CA 1
ATOM 632 C C . GLU A 1 80 ? 9.057 -2.193 -11.194 1.00 97.81 80 GLU A C 1
ATOM 634 O O . GLU A 1 80 ? 10.064 -2.835 -10.912 1.00 97.81 80 GLU A O 1
ATOM 639 N N . LEU A 1 81 ? 7.846 -2.762 -11.207 1.00 98.06 81 LEU A N 1
ATOM 640 C CA . LEU A 1 81 ? 7.647 -4.178 -10.865 1.00 98.06 81 LEU A CA 1
ATOM 641 C C . LEU A 1 81 ? 8.445 -5.112 -11.788 1.00 98.06 81 LEU A C 1
ATOM 643 O O . LEU A 1 81 ? 9.055 -6.074 -11.324 1.00 98.06 81 LEU A O 1
ATOM 647 N N . HIS A 1 82 ? 8.500 -4.809 -13.088 1.00 97.00 82 HIS A N 1
ATOM 648 C CA . HIS A 1 82 ? 9.365 -5.526 -14.029 1.00 97.00 82 HIS A CA 1
ATOM 649 C C . HIS A 1 82 ? 10.854 -5.318 -13.730 1.00 97.00 82 HIS A C 1
ATOM 651 O O . HIS A 1 82 ? 11.642 -6.269 -13.784 1.00 97.00 82 HIS A O 1
ATOM 657 N N . TRP A 1 83 ? 11.250 -4.085 -13.415 1.00 95.56 83 TRP A N 1
ATOM 658 C CA . TRP A 1 83 ? 12.641 -3.744 -13.140 1.00 95.56 83 TRP A CA 1
ATOM 659 C C . TRP A 1 83 ? 13.170 -4.455 -11.889 1.00 95.56 83 TRP A C 1
ATOM 661 O O . TRP A 1 83 ? 14.268 -5.006 -11.925 1.00 95.56 83 TRP A O 1
ATOM 671 N N . TYR A 1 84 ? 12.348 -4.551 -10.841 1.00 96.44 84 TYR A N 1
ATOM 672 C CA . TYR A 1 84 ? 12.653 -5.241 -9.583 1.00 96.44 84 TYR A CA 1
ATOM 673 C C . TYR A 1 84 ? 12.353 -6.748 -9.595 1.00 96.44 84 TYR A C 1
ATOM 675 O O . TYR A 1 84 ? 12.356 -7.381 -8.539 1.00 96.44 84 TYR A O 1
ATOM 683 N N . ARG A 1 85 ? 12.119 -7.324 -10.786 1.00 96.81 85 ARG A N 1
ATOM 684 C CA . ARG A 1 85 ? 11.922 -8.768 -11.016 1.00 96.81 85 ARG A CA 1
ATOM 685 C C . ARG A 1 85 ? 10.699 -9.371 -10.315 1.00 96.81 85 ARG A C 1
ATOM 687 O O . ARG A 1 85 ? 10.678 -10.563 -10.033 1.00 96.81 85 ARG A O 1
ATOM 694 N N . VAL A 1 86 ? 9.651 -8.577 -10.109 1.00 97.12 86 VAL A N 1
ATOM 695 C CA . VAL A 1 86 ? 8.370 -9.012 -9.523 1.00 97.12 86 VAL A CA 1
ATOM 696 C C . VAL A 1 86 ? 7.157 -8.636 -10.395 1.00 97.12 86 VAL A C 1
ATOM 698 O O . VAL A 1 86 ? 6.179 -8.074 -9.8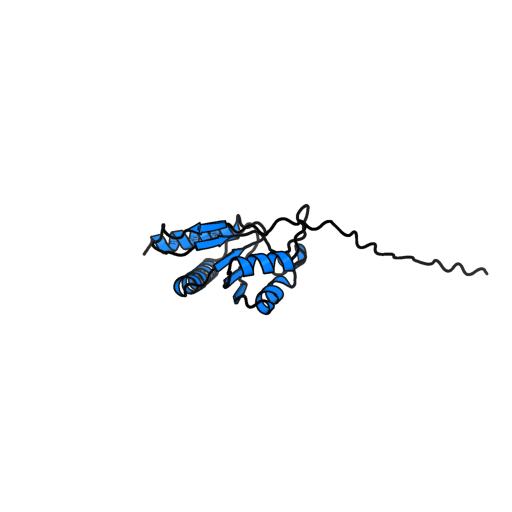99 1.00 97.12 86 VAL A O 1
ATOM 701 N N . PRO A 1 87 ? 7.158 -8.932 -11.710 1.00 97.69 87 PRO A N 1
ATOM 702 C CA . PRO A 1 87 ? 6.078 -8.511 -12.610 1.00 97.69 87 PRO A CA 1
ATOM 703 C C . PRO A 1 87 ? 4.715 -9.136 -12.271 1.00 97.69 87 PRO A C 1
ATOM 705 O O . PRO A 1 87 ? 3.679 -8.542 -12.565 1.00 97.69 87 PRO A O 1
ATOM 708 N N . SER A 1 88 ? 4.710 -10.310 -11.636 1.00 97.12 88 SER A N 1
ATOM 709 C CA . SER A 1 88 ? 3.514 -11.046 -11.211 1.00 97.12 88 SER A CA 1
ATOM 710 C C . SER A 1 88 ? 3.029 -10.681 -9.803 1.00 97.12 88 SER A C 1
ATOM 712 O O . SER A 1 88 ? 2.076 -11.290 -9.326 1.00 97.12 88 SER A O 1
ATOM 714 N N . LEU A 1 89 ? 3.638 -9.692 -9.131 1.00 98.19 89 LEU A N 1
ATOM 715 C CA . LEU A 1 89 ? 3.341 -9.335 -7.735 1.00 98.19 89 LEU A CA 1
ATOM 716 C C . LEU A 1 89 ? 1.843 -9.131 -7.473 1.00 98.19 89 LEU A C 1
ATOM 718 O O . LEU A 1 89 ? 1.293 -9.679 -6.521 1.00 98.19 89 LEU A O 1
ATOM 722 N N . LEU A 1 90 ? 1.181 -8.352 -8.332 1.00 98.44 90 LEU A N 1
ATOM 723 C CA . LEU A 1 90 ? -0.236 -8.016 -8.169 1.00 98.44 90 LEU A CA 1
ATOM 724 C C . LEU A 1 90 ? -1.130 -9.256 -8.269 1.00 98.44 90 LEU A C 1
ATOM 726 O O . LEU A 1 90 ? -2.103 -9.378 -7.530 1.00 98.44 90 LEU A O 1
ATOM 730 N N . ASP A 1 91 ? -0.794 -10.182 -9.163 1.00 98.19 91 ASP A N 1
ATOM 731 C CA . ASP A 1 91 ? -1.554 -11.417 -9.339 1.00 98.19 91 ASP A CA 1
ATOM 732 C C . ASP A 1 91 ? -1.257 -12.408 -8.213 1.00 98.19 91 ASP A C 1
ATOM 734 O O . ASP A 1 91 ? -2.180 -13.038 -7.704 1.00 98.19 91 ASP A O 1
ATOM 738 N N . ALA A 1 92 ? -0.006 -12.474 -7.750 1.00 98.06 92 ALA A N 1
ATOM 739 C CA . ALA A 1 92 ? 0.391 -13.276 -6.598 1.00 98.06 92 ALA A CA 1
ATOM 740 C C . ALA A 1 92 ? -0.346 -12.849 -5.319 1.00 98.06 92 ALA A C 1
ATOM 742 O O . ALA A 1 92 ? -0.786 -13.708 -4.556 1.00 98.06 92 ALA A O 1
ATOM 743 N N . TYR A 1 93 ? -0.542 -11.542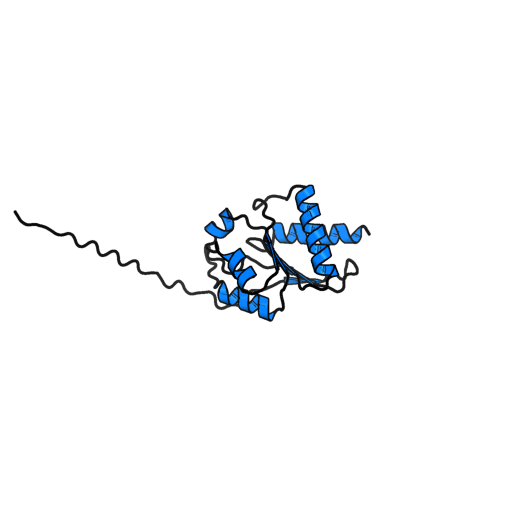 -5.108 1.00 98.56 93 TYR A N 1
ATOM 744 C CA . TYR A 1 93 ? -1.389 -11.049 -4.024 1.00 98.56 93 TYR A CA 1
ATOM 745 C C . TYR A 1 93 ? -2.843 -11.531 -4.181 1.00 98.56 93 TYR A C 1
ATOM 747 O O . TYR A 1 93 ? -3.404 -12.145 -3.274 1.00 98.56 93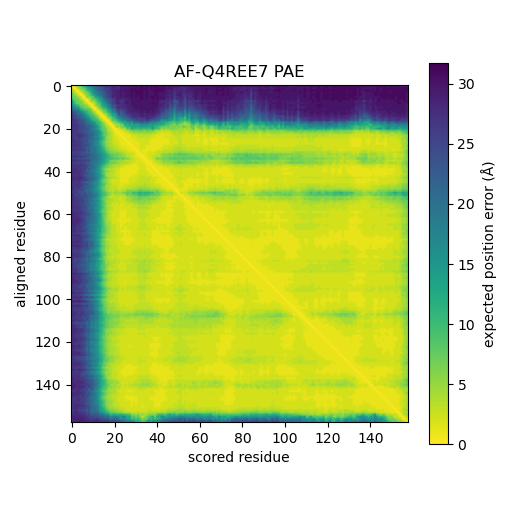 TYR A O 1
ATOM 755 N N . ARG A 1 94 ? -3.463 -11.317 -5.348 1.00 98.38 94 ARG A N 1
ATOM 756 C CA . ARG A 1 94 ? -4.866 -11.715 -5.572 1.00 98.38 94 ARG A CA 1
ATOM 757 C C . ARG A 1 94 ? -5.083 -13.218 -5.400 1.00 98.38 94 ARG A C 1
ATOM 759 O O . ARG A 1 94 ? -6.046 -13.629 -4.762 1.00 98.38 94 ARG A O 1
ATOM 766 N N . GLN A 1 95 ? -4.174 -14.040 -5.923 1.00 98.06 95 GLN A N 1
ATOM 767 C CA . GLN A 1 95 ? -4.228 -15.502 -5.802 1.00 98.06 95 GLN A CA 1
ATOM 768 C C . GLN A 1 95 ? -4.145 -15.980 -4.349 1.00 98.06 95 GLN A C 1
ATOM 770 O O . GLN A 1 95 ? -4.690 -17.028 -4.014 1.00 98.06 95 GLN A O 1
ATOM 775 N N . ARG A 1 96 ? -3.499 -15.199 -3.479 1.00 97.44 96 ARG A N 1
ATOM 776 C CA . ARG A 1 96 ? -3.379 -15.465 -2.042 1.00 97.44 96 ARG A CA 1
ATOM 777 C C . ARG A 1 96 ? -4.489 -14.838 -1.196 1.00 97.44 96 ARG A C 1
ATOM 779 O O . ARG A 1 96 ? -4.428 -14.910 0.030 1.00 97.44 96 ARG A O 1
ATOM 786 N N . GLY A 1 97 ? -5.509 -14.268 -1.838 1.00 97.75 97 GLY A N 1
ATOM 787 C CA . GLY A 1 97 ? -6.699 -13.734 -1.177 1.00 97.75 97 GLY A CA 1
ATOM 788 C C . GLY A 1 97 ? -6.548 -12.314 -0.634 1.00 97.75 97 GLY A C 1
ATOM 789 O O . GLY A 1 97 ? -7.418 -11.867 0.109 1.00 97.75 97 GLY A O 1
ATOM 790 N N . PHE A 1 98 ? -5.481 -11.598 -0.996 1.00 98.44 98 PHE A N 1
ATOM 791 C CA . PHE A 1 98 ? -5.355 -10.181 -0.670 1.00 98.44 98 PHE A CA 1
ATOM 792 C C . PHE A 1 98 ? -6.245 -9.334 -1.588 1.00 98.44 98 PHE A C 1
ATOM 794 O O . PHE A 1 98 ? -6.293 -9.548 -2.804 1.00 98.44 98 PHE A O 1
ATOM 801 N N . SER A 1 99 ? -6.879 -8.316 -1.019 1.00 98.44 99 SER A N 1
ATOM 802 C CA . SER A 1 99 ? -7.461 -7.211 -1.776 1.00 98.44 99 SER A CA 1
ATOM 803 C C . SER A 1 99 ? -6.337 -6.270 -2.215 1.00 98.44 99 SER A C 1
ATOM 805 O O . SER A 1 99 ? -5.566 -5.784 -1.386 1.00 98.44 99 SER A O 1
ATOM 807 N N . VAL A 1 100 ? -6.209 -6.028 -3.521 1.00 98.56 100 VAL A N 1
ATOM 808 C CA . VAL A 1 100 ? -5.077 -5.277 -4.089 1.00 98.56 100 VAL A CA 1
ATOM 809 C C . VAL A 1 100 ? -5.538 -3.964 -4.696 1.00 98.56 100 VAL A C 1
ATOM 811 O O . VAL A 1 100 ? -6.259 -3.962 -5.695 1.00 98.56 100 VAL A O 1
ATOM 814 N N . HIS A 1 101 ? -5.004 -2.867 -4.168 1.00 98.56 101 HIS A N 1
ATOM 815 C CA . HIS A 1 101 ? -5.212 -1.503 -4.644 1.00 98.56 101 HIS A CA 1
ATOM 816 C C . HIS A 1 101 ? -3.952 -1.022 -5.370 1.00 98.56 101 HIS A C 1
ATOM 818 O O . HIS A 1 101 ? -2.976 -0.588 -4.753 1.00 98.56 101 HIS A O 1
ATOM 824 N N . HIS A 1 102 ? -3.922 -1.148 -6.700 1.00 98.56 102 HIS A N 1
ATOM 825 C CA . HIS A 1 102 ? -2.774 -0.707 -7.503 1.00 98.56 102 HIS A CA 1
ATOM 826 C C . HIS A 1 102 ? -2.940 0.758 -7.917 1.00 98.56 102 HIS A C 1
ATOM 828 O O . HIS A 1 102 ? -3.659 1.052 -8.867 1.00 98.56 102 HIS A O 1
ATOM 834 N N . MET A 1 103 ? -2.251 1.659 -7.213 1.00 98.25 103 MET A N 1
ATOM 835 C CA . MET A 1 103 ? -2.385 3.116 -7.352 1.00 98.25 103 MET A CA 1
ATOM 836 C C . MET A 1 103 ? -1.016 3.749 -7.658 1.00 98.25 103 MET A C 1
ATOM 838 O O . MET A 1 103 ? -0.423 4.397 -6.793 1.00 98.25 103 MET A O 1
ATOM 842 N N . PRO A 1 104 ? -0.442 3.502 -8.850 1.00 98.06 104 PRO A N 1
ATOM 843 C CA . PRO A 1 104 ? 0.946 3.839 -9.129 1.00 98.06 104 PRO A CA 1
ATOM 844 C C . PRO A 1 104 ? 1.169 5.336 -9.358 1.00 98.06 104 PRO A C 1
ATOM 846 O O . PRO A 1 104 ? 0.375 5.996 -10.026 1.00 98.06 104 PRO A O 1
ATOM 849 N N . PHE A 1 105 ? 2.312 5.834 -8.888 1.00 97.69 105 PHE A N 1
ATOM 850 C CA . PHE A 1 105 ? 2.846 7.153 -9.239 1.00 97.69 105 PHE A CA 1
ATOM 851 C C . PHE A 1 105 ? 4.390 7.131 -9.239 1.00 97.69 105 PHE A C 1
ATOM 853 O O . PHE A 1 105 ? 4.980 6.243 -8.601 1.00 97.69 105 PHE A O 1
ATOM 860 N N . PRO A 1 106 ? 5.056 8.032 -9.995 1.00 95.75 106 PRO A N 1
ATOM 861 C CA . PRO A 1 106 ? 6.500 7.970 -10.229 1.00 95.75 106 PRO A CA 1
ATOM 862 C C . PRO A 1 106 ? 7.338 7.989 -8.944 1.00 95.75 106 PRO A C 1
ATOM 864 O O . PRO A 1 106 ? 7.001 8.654 -7.965 1.00 95.75 106 PRO A O 1
ATOM 867 N N . ASP A 1 107 ? 8.450 7.247 -8.938 1.00 93.88 107 ASP A N 1
ATOM 868 C CA . ASP A 1 107 ? 9.378 7.266 -7.805 1.00 93.88 107 ASP A CA 1
ATOM 869 C C . ASP A 1 107 ? 10.079 8.622 -7.676 1.00 93.88 107 ASP A C 1
ATOM 871 O O . ASP A 1 107 ? 10.477 9.223 -8.672 1.00 93.88 107 ASP A O 1
ATOM 875 N N . GLY A 1 108 ? 10.233 9.092 -6.438 1.00 91.81 108 GLY A N 1
ATOM 876 C CA . GLY A 1 108 ? 10.775 10.423 -6.150 1.00 91.81 108 GLY A CA 1
ATOM 877 C C . GLY A 1 108 ? 9.798 11.583 -6.375 1.00 91.81 108 GLY A C 1
ATOM 878 O O . GLY A 1 108 ? 10.190 12.725 -6.148 1.00 91.81 108 GLY A O 1
ATOM 879 N N . ASP A 1 109 ? 8.553 11.303 -6.768 1.00 94.31 109 ASP A N 1
ATOM 880 C CA . ASP A 1 109 ? 7.517 12.308 -7.016 1.00 94.31 109 ASP A CA 1
ATOM 881 C C . ASP A 1 109 ? 6.341 12.191 -6.024 1.00 94.31 109 ASP A C 1
ATOM 883 O O . ASP A 1 109 ? 6.301 11.304 -5.160 1.00 94.31 109 ASP A O 1
ATOM 887 N N . VAL A 1 110 ? 5.379 13.103 -6.147 1.00 94.88 110 VAL A N 1
ATOM 888 C CA . VAL A 1 110 ? 4.119 13.131 -5.398 1.00 94.88 110 VAL A CA 1
ATOM 889 C C . VAL A 1 110 ? 2.942 12.787 -6.321 1.00 94.88 110 VAL A C 1
ATOM 891 O O . VAL A 1 110 ? 2.986 13.106 -7.508 1.00 94.88 110 VAL A O 1
ATOM 894 N N . PRO A 1 111 ? 1.877 12.135 -5.818 1.00 95.75 111 PRO A N 1
ATOM 895 C CA . PRO A 1 111 ? 0.676 11.923 -6.619 1.00 95.75 111 PRO A CA 1
ATOM 896 C C . PRO A 1 111 ? -0.022 13.261 -6.888 1.00 95.75 111 PRO A C 1
ATOM 898 O O . PRO A 1 111 ? 0.053 14.193 -6.080 1.00 95.75 111 PRO A O 1
ATOM 901 N N . GLU A 1 112 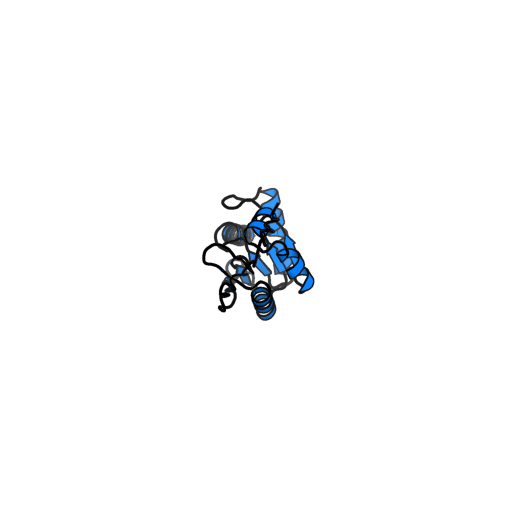? -0.761 13.339 -7.992 1.00 96.12 112 GLU A N 1
ATOM 902 C CA . GLU A 1 112 ? -1.678 14.456 -8.218 1.00 96.12 112 GLU A CA 1
ATOM 903 C C . GLU A 1 112 ? -2.729 14.522 -7.101 1.00 96.12 112 GLU A C 1
ATOM 905 O O . GLU A 1 112 ? -3.054 13.513 -6.473 1.00 96.12 112 GLU A O 1
ATOM 910 N N . LEU A 1 113 ? -3.281 15.711 -6.845 1.00 95.81 113 LEU A N 1
ATOM 911 C CA . LEU A 1 113 ? -4.186 15.922 -5.712 1.00 95.81 113 LEU A CA 1
ATOM 912 C C . LEU A 1 113 ? -5.410 14.994 -5.754 1.00 95.81 113 LEU A C 1
ATOM 914 O O . LEU A 1 113 ? -5.786 14.445 -4.724 1.00 95.81 113 LEU A O 1
ATOM 918 N N . GLU A 1 114 ? -5.999 14.794 -6.934 1.00 97.19 114 GLU A N 1
ATOM 919 C CA . GLU A 1 114 ? -7.151 13.905 -7.122 1.00 97.19 114 GLU A CA 1
ATOM 920 C C . GLU A 1 114 ? -6.791 12.443 -6.827 1.00 97.19 114 GLU A C 1
ATOM 922 O O . GLU A 1 114 ? -7.484 11.775 -6.062 1.00 97.19 114 GLU A O 1
ATOM 927 N N . GLN A 1 115 ? -5.648 11.973 -7.338 1.00 97.50 115 GLN A N 1
ATOM 928 C CA . GLN A 1 115 ? -5.151 10.629 -7.052 1.00 97.50 115 GLN A CA 1
ATOM 929 C C . GLN A 1 115 ? -4.830 10.454 -5.561 1.00 97.50 115 GLN A C 1
ATOM 931 O O . GLN A 1 115 ? -5.134 9.414 -4.979 1.00 97.50 115 GLN A O 1
ATOM 936 N N . CYS A 1 116 ? -4.236 11.469 -4.928 1.00 97.88 116 CYS A N 1
ATOM 937 C CA . CYS A 1 116 ? -3.964 11.474 -3.496 1.00 97.88 116 CYS A CA 1
ATOM 938 C C . CYS A 1 116 ? -5.263 11.329 -2.697 1.00 97.88 116 CYS A C 1
ATOM 940 O O . CYS A 1 116 ? -5.357 10.438 -1.857 1.00 97.88 116 CYS A O 1
ATOM 942 N N . SER A 1 117 ? -6.283 12.140 -3.000 1.00 96.88 117 SER A N 1
ATOM 943 C CA . SER A 1 117 ? -7.601 12.036 -2.367 1.00 96.88 117 SER A CA 1
ATOM 944 C C . SER A 1 117 ? -8.198 10.639 -2.521 1.00 96.88 117 SER A C 1
ATOM 946 O O . SER A 1 117 ? -8.599 10.051 -1.522 1.00 96.88 117 SER A O 1
ATOM 948 N N . GLN A 1 118 ? -8.161 10.062 -3.725 1.00 98.06 118 GLN A N 1
ATOM 949 C CA . GLN A 1 118 ? -8.672 8.711 -3.964 1.00 98.06 118 GLN A CA 1
ATOM 950 C C . GLN A 1 118 ? -7.935 7.651 -3.128 1.00 98.06 118 GLN A C 1
ATOM 952 O O . GLN A 1 118 ? -8.565 6.782 -2.530 1.00 98.06 118 GLN A O 1
ATOM 957 N N . ILE A 1 119 ? -6.601 7.727 -3.040 1.00 98.25 119 ILE A N 1
ATOM 958 C CA . ILE A 1 119 ? -5.811 6.817 -2.195 1.00 98.25 119 ILE A CA 1
ATOM 959 C C . ILE A 1 119 ? -6.230 6.950 -0.725 1.00 98.25 119 ILE A C 1
ATOM 961 O O . ILE A 1 119 ? -6.374 5.945 -0.031 1.00 98.25 119 ILE A O 1
ATOM 965 N N . LEU A 1 120 ? -6.412 8.180 -0.238 1.00 97.75 120 LEU A N 1
ATOM 966 C CA . LEU A 1 120 ? -6.798 8.432 1.149 1.00 97.75 120 LEU A CA 1
ATOM 967 C C . LEU A 1 120 ? -8.214 7.937 1.460 1.00 97.75 120 LEU A C 1
ATOM 969 O O . LEU A 1 120 ? -8.424 7.408 2.548 1.00 97.75 120 LEU A O 1
ATOM 973 N N . GLU A 1 121 ? -9.156 8.085 0.533 1.00 97.06 121 GLU A N 1
ATOM 974 C CA . GLU A 1 121 ? -10.528 7.585 0.670 1.00 97.06 121 GLU A CA 1
ATOM 975 C C . GLU A 1 121 ? -10.560 6.054 0.766 1.00 97.06 121 GLU A C 1
ATOM 977 O O . GLU A 1 121 ? -11.135 5.513 1.709 1.00 97.06 121 GLU A O 1
ATOM 982 N N . GLU A 1 122 ? -9.868 5.349 -0.133 1.00 98.12 122 GLU A N 1
ATOM 983 C CA . GLU A 1 122 ? -9.783 3.879 -0.119 1.00 98.12 122 GLU A CA 1
ATOM 984 C C . GLU A 1 122 ? -9.061 3.347 1.132 1.00 98.12 122 GLU A C 1
ATOM 986 O O . GLU A 1 122 ? -9.456 2.334 1.721 1.00 98.12 122 GLU A O 1
ATOM 991 N N . LEU A 1 123 ? -8.015 4.047 1.592 1.00 97.31 123 LEU A N 1
ATOM 992 C CA . LEU A 1 123 ? -7.330 3.713 2.844 1.00 97.31 123 LEU A CA 1
ATOM 993 C C . LEU A 1 123 ? -8.240 3.903 4.055 1.00 97.31 123 LEU A C 1
ATOM 995 O O . LEU A 1 123 ? -8.290 3.029 4.920 1.00 97.31 123 LEU A O 1
ATOM 999 N N . GLN A 1 124 ? -8.961 5.023 4.125 1.00 95.56 124 GLN A N 1
ATOM 1000 C CA . GLN A 1 124 ? -9.920 5.275 5.199 1.00 95.56 124 GLN A CA 1
ATOM 1001 C C . GLN A 1 124 ? -11.022 4.222 5.197 1.00 95.56 124 GLN A C 1
ATOM 1003 O O . GLN A 1 124 ? -11.284 3.646 6.245 1.00 95.56 124 GLN A O 1
ATOM 1008 N N . ALA A 1 125 ? -11.587 3.888 4.036 1.00 96.19 125 ALA A N 1
ATOM 1009 C CA . ALA A 1 125 ? -12.596 2.841 3.919 1.00 96.19 125 ALA A CA 1
ATOM 1010 C C . ALA A 1 125 ? -12.064 1.472 4.377 1.00 96.19 125 ALA A C 1
ATOM 1012 O O . ALA A 1 125 ? -12.742 0.750 5.110 1.00 96.19 125 ALA A O 1
ATOM 1013 N N . SER A 1 126 ? -10.837 1.112 3.991 1.00 96.81 126 SER A N 1
ATOM 1014 C CA . SER A 1 126 ? -10.193 -0.136 4.423 1.00 96.81 126 SER A CA 1
ATOM 1015 C C . SER A 1 126 ? -10.037 -0.187 5.943 1.00 96.81 126 SER A C 1
ATOM 1017 O O . SER A 1 126 ? -10.398 -1.177 6.584 1.00 96.81 126 SER A O 1
ATOM 1019 N N . LEU A 1 127 ? -9.560 0.910 6.532 1.00 95.31 127 LEU A N 1
ATOM 1020 C CA . LEU A 1 127 ? -9.429 1.039 7.974 1.00 95.31 127 LEU A CA 1
ATOM 1021 C C . LEU A 1 127 ? -10.811 0.994 8.639 1.00 95.31 127 LEU A C 1
ATOM 1023 O O . LEU A 1 127 ? -11.044 0.134 9.472 1.00 95.31 127 LEU A O 1
ATOM 1027 N N . GLU A 1 128 ? -11.778 1.828 8.283 1.00 94.25 128 GLU A N 1
ATOM 1028 C CA . GLU A 1 128 ? -13.111 1.847 8.916 1.00 94.25 128 GLU A CA 1
ATOM 1029 C C . GLU A 1 128 ? -13.804 0.467 8.923 1.00 94.25 128 GLU A C 1
ATOM 1031 O O . GLU A 1 128 ? -14.501 0.120 9.877 1.00 94.25 128 GLU A O 1
ATOM 1036 N N . ASN A 1 129 ? -13.517 -0.379 7.929 1.00 95.88 129 ASN A N 1
ATOM 1037 C CA . ASN A 1 129 ? -13.974 -1.770 7.856 1.00 95.88 129 ASN A CA 1
ATOM 1038 C C . ASN A 1 129 ? -13.121 -2.780 8.659 1.00 95.88 129 ASN A C 1
ATOM 1040 O O . ASN A 1 129 ? -13.239 -3.992 8.465 1.00 95.88 129 ASN A O 1
ATOM 1044 N N . ASN A 1 130 ? -12.266 -2.307 9.566 1.00 95.81 130 ASN A N 1
ATOM 1045 C CA . ASN A 1 130 ? -11.327 -3.081 10.385 1.00 95.81 130 ASN A CA 1
ATOM 1046 C C . ASN A 1 130 ? -10.423 -4.019 9.571 1.00 95.81 130 ASN A C 1
ATOM 1048 O O . ASN A 1 130 ? -10.077 -5.124 10.010 1.00 95.81 130 ASN A O 1
ATOM 1052 N N . ARG A 1 131 ? -10.061 -3.611 8.350 1.00 97.69 131 ARG A N 1
ATOM 1053 C CA . ARG A 1 131 ? -9.198 -4.403 7.477 1.00 97.69 131 ARG A CA 1
ATOM 1054 C C . ARG A 1 131 ? -7.745 -4.098 7.802 1.00 97.69 131 ARG A C 1
ATOM 1056 O O . ARG A 1 131 ? -7.303 -2.948 7.792 1.00 97.69 131 ARG A O 1
ATOM 1063 N N . ARG A 1 132 ? -6.962 -5.149 8.050 1.00 98.06 132 ARG A N 1
ATOM 1064 C CA . ARG A 1 132 ? -5.529 -5.001 8.320 1.00 98.06 132 ARG A CA 1
ATOM 1065 C C . ARG A 1 132 ? -4.803 -4.597 7.038 1.00 98.06 132 ARG A C 1
ATOM 1067 O O . ARG A 1 132 ? -4.601 -5.420 6.144 1.00 98.06 132 ARG A O 1
ATOM 1074 N N . THR A 1 133 ? -4.455 -3.318 6.971 1.00 98.62 133 THR A N 1
ATOM 1075 C CA . THR A 1 133 ? -4.058 -2.640 5.736 1.00 98.62 133 THR A CA 1
ATOM 1076 C C . THR A 1 133 ? -2.555 -2.393 5.695 1.00 98.62 133 THR A C 1
ATOM 1078 O O . THR A 1 133 ? -1.966 -1.895 6.657 1.00 98.62 133 THR A O 1
ATOM 1081 N N . LEU A 1 134 ? -1.941 -2.741 4.566 1.00 98.75 134 LEU A N 1
ATOM 1082 C CA . LEU A 1 134 ? -0.528 -2.556 4.259 1.00 98.75 134 LEU A CA 1
ATOM 1083 C C . LEU A 1 134 ? -0.383 -1.624 3.055 1.00 98.75 134 LEU A C 1
ATOM 1085 O O . LEU A 1 134 ? -1.071 -1.790 2.050 1.00 98.75 134 LEU A O 1
ATOM 1089 N N . ILE A 1 135 ? 0.564 -0.693 3.116 1.00 98.75 135 ILE A N 1
ATOM 1090 C CA . ILE A 1 135 ? 0.970 0.116 1.966 1.00 98.75 135 ILE A CA 1
ATOM 1091 C C . ILE A 1 135 ? 2.450 -0.110 1.666 1.00 98.75 135 ILE A C 1
ATOM 1093 O O . ILE A 1 135 ? 3.276 -0.196 2.578 1.00 98.75 135 ILE A O 1
ATOM 1097 N N . HIS A 1 136 ? 2.824 -0.162 0.390 1.00 98.50 136 HIS A N 1
ATOM 1098 C CA . HIS A 1 136 ? 4.233 -0.250 0.021 1.00 98.50 136 HIS A CA 1
ATOM 1099 C C . HIS A 1 136 ? 4.553 0.430 -1.317 1.00 98.50 136 HIS A C 1
ATOM 1101 O O . HIS A 1 136 ? 3.727 0.572 -2.220 1.00 98.50 136 HIS A O 1
ATOM 1107 N N . CYS A 1 137 ? 5.811 0.841 -1.433 1.00 97.44 137 CYS A N 1
ATOM 1108 C CA . CYS A 1 137 ? 6.448 1.238 -2.682 1.00 97.44 137 CYS A CA 1
ATOM 1109 C C . CYS A 1 137 ? 7.677 0.342 -2.895 1.00 97.44 137 CYS A C 1
ATOM 1111 O O . CYS A 1 137 ? 7.629 -0.839 -2.546 1.00 97.44 137 CYS A O 1
ATOM 1113 N N . TYR A 1 138 ? 8.770 0.877 -3.446 1.00 97.25 138 TYR A N 1
ATOM 1114 C CA . TYR A 1 138 ? 10.039 0.155 -3.505 1.00 97.25 138 TYR A CA 1
ATOM 1115 C C . TYR A 1 138 ? 10.683 0.027 -2.114 1.00 97.25 138 TYR A C 1
ATOM 1117 O O . TYR A 1 138 ? 10.875 -1.073 -1.604 1.00 97.25 138 TYR A O 1
ATOM 1125 N N . GLY A 1 139 ? 10.993 1.162 -1.481 1.00 94.88 139 GLY A N 1
ATOM 1126 C CA . GLY A 1 139 ? 11.748 1.192 -0.223 1.00 94.88 139 GLY A CA 1
ATOM 1127 C C . GLY A 1 139 ? 10.907 1.280 1.052 1.00 94.88 139 GLY A C 1
ATOM 1128 O O . GLY A 1 139 ? 11.460 1.146 2.134 1.00 94.88 139 GLY A O 1
ATOM 1129 N N . GLY A 1 140 ? 9.602 1.555 0.953 1.00 94.62 140 GLY A N 1
ATOM 1130 C CA . GLY A 1 140 ? 8.749 1.787 2.129 1.00 94.62 140 GLY A CA 1
ATOM 1131 C C . GLY A 1 140 ? 9.052 3.089 2.886 1.00 94.62 140 GLY A C 1
ATOM 1132 O O . GLY A 1 140 ? 8.718 3.202 4.059 1.00 94.62 140 GLY A O 1
ATOM 1133 N N . LEU A 1 141 ? 9.702 4.063 2.236 1.00 94.31 141 LEU A N 1
ATOM 1134 C CA . LEU A 1 141 ? 10.184 5.300 2.873 1.00 94.31 141 LEU A CA 1
ATOM 1135 C C . LEU A 1 141 ? 9.587 6.565 2.244 1.00 94.31 141 LEU A C 1
ATOM 1137 O O . LEU A 1 141 ? 8.951 7.346 2.939 1.00 94.31 141 LEU A O 1
ATOM 1141 N N . GLY A 1 142 ? 9.763 6.759 0.932 1.00 95.69 142 GLY A N 1
ATOM 1142 C CA . GLY A 1 142 ? 9.313 7.968 0.226 1.00 95.69 142 GLY A CA 1
ATOM 1143 C C . GLY A 1 142 ? 7.800 7.996 0.011 1.00 95.69 142 GLY A C 1
ATOM 1144 O O . GLY A 1 142 ? 7.056 8.533 0.822 1.00 95.69 142 GLY A O 1
ATOM 1145 N N . ARG A 1 143 ? 7.335 7.372 -1.077 1.00 97.75 143 ARG A N 1
ATOM 1146 C CA . ARG A 1 143 ? 5.913 7.335 -1.469 1.00 97.75 143 ARG A CA 1
ATOM 1147 C C . ARG A 1 143 ? 4.990 6.802 -0.367 1.00 97.75 143 ARG A C 1
ATOM 1149 O O . ARG A 1 143 ? 3.990 7.433 -0.048 1.00 97.75 143 ARG A O 1
ATOM 1156 N N . SER A 1 144 ? 5.352 5.682 0.263 1.00 98.00 144 SER A N 1
ATOM 1157 C CA . SER A 1 144 ? 4.574 5.125 1.378 1.00 98.00 144 SER A CA 1
ATOM 1158 C C . SER A 1 144 ? 4.517 6.063 2.581 1.00 98.00 144 SER A C 1
ATOM 1160 O O . SER A 1 144 ? 3.447 6.255 3.149 1.00 98.00 144 SER A O 1
ATOM 1162 N N . GLY A 1 145 ? 5.650 6.667 2.954 1.00 97.31 145 GLY A N 1
ATOM 1163 C CA . GLY A 1 145 ? 5.708 7.616 4.063 1.00 97.31 145 GLY A CA 1
ATOM 1164 C C . GLY A 1 145 ? 4.887 8.874 3.785 1.00 97.31 145 GLY A C 1
ATOM 1165 O O . GLY A 1 145 ? 4.159 9.326 4.664 1.00 97.31 145 GLY A O 1
ATOM 1166 N N . LEU A 1 146 ? 4.935 9.385 2.550 1.00 97.69 146 LEU A N 1
ATOM 1167 C CA . LEU A 1 146 ? 4.116 10.508 2.098 1.00 97.69 146 LEU A CA 1
ATOM 1168 C C . LEU A 1 146 ? 2.623 10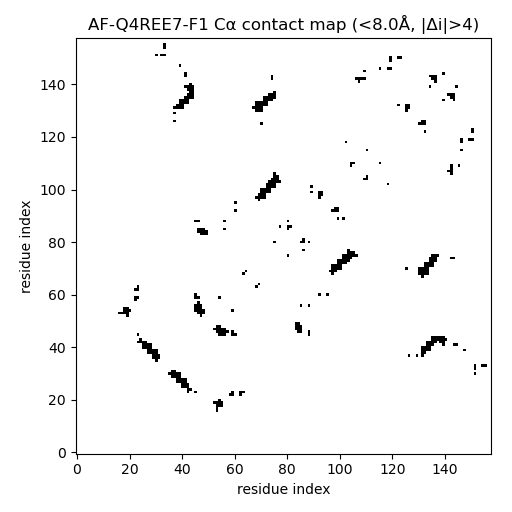.212 2.273 1.00 97.69 146 LEU A C 1
ATOM 1170 O O . LEU A 1 146 ? 1.932 10.976 2.940 1.00 97.69 146 LEU A O 1
ATOM 1174 N N . ILE A 1 147 ? 2.133 9.092 1.733 1.00 98.12 147 ILE A N 1
ATOM 1175 C CA . ILE A 1 147 ? 0.714 8.724 1.839 1.00 98.12 147 ILE A CA 1
ATOM 1176 C C . ILE A 1 147 ? 0.297 8.504 3.299 1.00 98.12 147 ILE A C 1
ATOM 1178 O O . ILE A 1 147 ? -0.753 8.995 3.711 1.00 98.12 147 ILE A O 1
ATOM 1182 N N . ALA A 1 148 ? 1.125 7.836 4.108 1.00 97.56 148 ALA A N 1
ATOM 1183 C CA . ALA A 1 148 ? 0.852 7.663 5.535 1.00 97.56 148 ALA A CA 1
ATOM 1184 C C . ALA A 1 148 ? 0.759 9.011 6.272 1.00 97.56 148 ALA A C 1
ATOM 1186 O O . ALA A 1 148 ? -0.157 9.226 7.067 1.00 97.56 148 ALA A O 1
ATOM 1187 N N . ALA A 1 149 ? 1.669 9.945 5.983 1.00 96.69 149 ALA A N 1
ATOM 1188 C CA . ALA A 1 149 ? 1.639 11.287 6.556 1.00 96.69 149 ALA A CA 1
ATOM 1189 C C . ALA A 1 149 ? 0.399 12.075 6.106 1.00 96.69 149 ALA A C 1
ATOM 1191 O O . ALA A 1 149 ? -0.236 12.738 6.928 1.00 96.69 149 ALA A O 1
ATOM 1192 N N . CYS A 1 150 ? 0.016 11.971 4.831 1.00 96.50 150 CYS A N 1
ATOM 1193 C CA . CYS A 1 150 ? -1.208 12.570 4.304 1.00 96.50 150 CYS A CA 1
ATOM 1194 C C . CYS A 1 150 ? -2.459 12.012 4.995 1.00 96.50 150 CYS A C 1
ATOM 1196 O O . CYS A 1 150 ? -3.323 12.797 5.378 1.00 96.50 150 CYS A O 1
ATOM 1198 N N . LEU A 1 151 ? -2.534 10.698 5.228 1.00 96.12 151 LEU A N 1
ATOM 1199 C CA . LEU A 1 151 ? -3.645 10.062 5.942 1.00 96.12 151 LEU A CA 1
ATOM 1200 C C . LEU A 1 151 ? -3.790 10.605 7.366 1.00 96.12 151 LEU A C 1
ATOM 1202 O O . LEU A 1 151 ? -4.884 11.000 7.774 1.00 96.12 151 LEU A O 1
ATOM 1206 N N . ILE A 1 152 ? -2.682 10.668 8.108 1.00 94.69 152 ILE A N 1
ATOM 1207 C CA . ILE A 1 152 ? -2.671 11.200 9.475 1.00 94.69 152 ILE A CA 1
ATOM 1208 C C . ILE A 1 152 ? -3.069 12.682 9.458 1.00 94.69 152 ILE A C 1
ATOM 1210 O O . ILE A 1 152 ? -3.939 13.103 10.215 1.00 94.69 152 ILE A O 1
ATOM 1214 N N . SER A 1 153 ? -2.493 13.478 8.552 1.00 93.12 153 SER A N 1
ATOM 1215 C CA . SER A 1 153 ? -2.791 14.911 8.453 1.00 93.12 153 SER A CA 1
ATOM 1216 C C . SER A 1 153 ? -4.247 15.193 8.073 1.00 93.12 153 SER A C 1
ATOM 1218 O O . SER A 1 153 ? -4.852 16.104 8.634 1.00 93.12 153 SER A O 1
ATOM 1220 N N . ALA A 1 154 ? -4.822 14.415 7.153 1.00 88.56 154 ALA A N 1
ATOM 1221 C CA . ALA A 1 154 ? -6.220 14.543 6.754 1.00 88.56 154 ALA A CA 1
ATOM 1222 C C . ALA A 1 154 ? -7.178 14.182 7.899 1.00 88.56 154 ALA A C 1
ATOM 1224 O O . ALA A 1 154 ? -8.226 14.809 8.041 1.00 88.56 154 ALA A O 1
ATOM 1225 N N . SER A 1 155 ? -6.796 13.217 8.738 1.00 84.06 155 SER A N 1
ATOM 1226 C CA . SER A 1 155 ? -7.619 12.748 9.856 1.00 84.06 155 SER A CA 1
ATOM 1227 C C . SER A 1 155 ? -7.564 13.681 11.073 1.00 84.06 155 SER A C 1
ATOM 1229 O O . SER A 1 155 ? -8.552 13.795 11.782 1.00 84.06 155 SER A O 1
ATOM 1231 N N . LEU A 1 156 ? -6.467 14.427 11.271 1.00 67.06 156 LEU A N 1
ATOM 1232 C CA . LEU A 1 156 ? -6.350 15.464 12.316 1.00 67.06 156 LEU A CA 1
ATOM 1233 C C . LEU A 1 156 ? -7.217 16.714 12.069 1.00 67.06 156 LEU A C 1
ATOM 1235 O O . LEU A 1 156 ? -7.294 17.584 12.931 1.00 67.06 156 LEU A O 1
ATOM 1239 N N . ARG A 1 157 ? -7.784 16.867 10.867 1.00 61.03 157 ARG A N 1
ATOM 1240 C CA . ARG A 1 157 ? -8.601 18.034 10.488 1.00 61.03 157 ARG A CA 1
ATOM 1241 C C . ARG A 1 157 ? -10.104 17.820 10.686 1.00 61.03 157 ARG A C 1
ATOM 1243 O O . ARG A 1 157 ? -10.868 18.727 10.355 1.00 61.03 157 ARG A O 1
ATOM 1250 N N . ARG A 1 158 ? -10.514 16.639 11.150 1.00 54.72 158 ARG A N 1
ATOM 1251 C CA . ARG A 1 158 ? -11.882 16.370 11.607 1.00 54.72 158 ARG A CA 1
ATOM 1252 C C . ARG A 1 158 ? -11.997 16.729 13.083 1.00 54.72 158 ARG A C 1
ATOM 1254 O O . ARG A 1 158 ? -13.082 17.225 13.450 1.00 54.72 158 ARG A O 1
#